Protein AF-T1ANV0-F1 (afdb_monomer)

pLDDT: mean 93.08, std 6.28, range [66.38, 98.62]

InterPro domains:
  IPR008972 Cupredoxin [G3DSA:2.60.40.420] (1-110)
  IPR008972 Cupredoxin [SSF49503] (33-89)

Mean predicted aligned error: 3.32 Å

Radius of gyration: 13.57 Å; Cα contacts (8 Å, |Δi|>4): 272; chains: 1; bounding box: 31×30×36 Å

Nearest PDB structures (foldseek):
  9f8x-assembly1_A  TM=6.770E-01  e=1.799E-01  Marinobacter nauticus
  3qjs-assembly1_B  TM=6.285E-01  e=2.138E-01  Thermus thermophilus HB8
  6y72-assembly1_A  TM=8.049E-01  e=1.012E+00  Stutzerimonas stutzeri
  6y77-assembly1_A  TM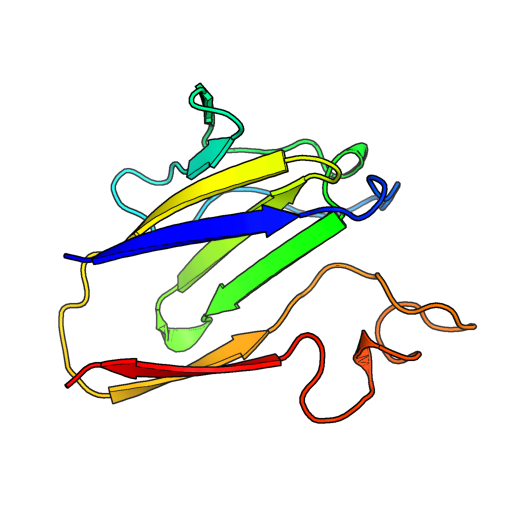=8.082E-01  e=1.350E+00  Stutzerimonas stutzeri
  7aq6-assembly1_A  TM=8.025E-01  e=1.605E+00  Stutzerimonas stutzeri

Foldseek 3Di:
DDKDKDFAAAAFADDPDDPFFFWQFDVCWKAKQNRIDRGDDNSFFQWWKDFPVSRGTGTDGHRTMIMTHHDDPDWDKTKIAIPRLCAPDPGSCCHPPNVPPPPRMDIDGDD

Solvent-accessible surface area (backbone atoms only — not compara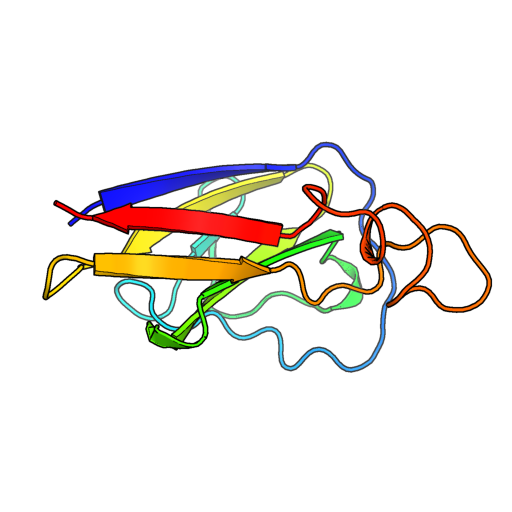ble to full-atom values): 6012 Å² total; per-residue (Å²): 111,49,79,49,78,48,80,36,83,48,70,50,31,84,49,89,83,60,85,43,52,34,29,52,27,61,90,32,32,34,22,52,73,81,44,79,38,47,61,54,65,37,57,40,34,33,40,32,52,29,26,72,96,66,46,27,30,42,74,34,38,28,67,33,41,33,36,39,36,39,71,72,90,68,67,48,75,44,60,33,35,44,81,48,66,65,14,80,47,97,46,26,67,54,20,56,51,46,54,36,90,80,34,62,38,52,74,50,78,44,125

Structure (mmCIF, N/CA/C/O backbone):
data_AF-T1ANV0-F1
#
_entry.id   AF-T1ANV0-F1
#
loop_
_atom_site.group_PDB
_atom_site.id
_atom_site.type_symbol
_atom_site.label_atom_id
_atom_site.label_alt_id
_atom_site.label_comp_id
_atom_site.label_asym_id
_atom_site.label_entity_id
_atom_site.label_seq_id
_atom_site.pdbx_PDB_ins_code
_atom_site.Cartn_x
_atom_site.Cartn_y
_atom_site.Cartn_z
_atom_site.occupancy
_atom_site.B_iso_or_equiv
_atom_site.auth_seq_id
_atom_site.auth_comp_id
_atom_site.auth_asym_id
_atom_site.auth_atom_id
_atom_site.pdbx_PDB_model_num
ATOM 1 N N . ARG A 1 1 ? -9.596 5.572 13.370 1.00 91.31 1 ARG A N 1
ATOM 2 C CA . ARG A 1 1 ? -9.130 6.154 12.091 1.00 91.31 1 ARG A CA 1
ATOM 3 C C . ARG A 1 1 ? -7.652 6.488 12.187 1.00 91.31 1 ARG A C 1
ATOM 5 O O . ARG A 1 1 ? -7.278 7.164 13.137 1.00 91.31 1 ARG A O 1
ATOM 12 N N . VAL A 1 2 ? -6.840 6.052 11.226 1.00 95.50 2 VAL A N 1
ATOM 13 C CA . VAL A 1 2 ? -5.401 6.364 11.156 1.00 95.50 2 VAL A CA 1
ATOM 14 C C . VAL A 1 2 ? -5.028 6.711 9.716 1.00 95.50 2 VAL A C 1
ATOM 16 O O . VAL A 1 2 ? -5.528 6.075 8.787 1.00 95.50 2 VAL A O 1
ATOM 19 N N . VAL A 1 3 ? -4.162 7.712 9.544 1.00 97.19 3 VAL A N 1
ATOM 20 C CA . VAL A 1 3 ? -3.570 8.078 8.252 1.00 97.19 3 VAL A CA 1
ATOM 21 C C . VAL A 1 3 ? -2.150 7.534 8.200 1.00 97.19 3 VAL A C 1
ATOM 23 O O . VAL A 1 3 ? -1.333 7.836 9.067 1.00 97.19 3 VAL A O 1
ATOM 26 N N . PHE A 1 4 ? -1.864 6.748 7.172 1.00 97.75 4 PHE A N 1
ATOM 27 C CA . PHE A 1 4 ? -0.539 6.217 6.889 1.00 97.75 4 PHE A CA 1
ATOM 28 C C . PHE A 1 4 ? 0.131 7.056 5.807 1.00 97.75 4 PHE A C 1
ATOM 30 O O . PHE A 1 4 ? -0.541 7.606 4.935 1.00 97.75 4 PHE A O 1
ATOM 37 N N . THR A 1 5 ? 1.459 7.153 5.870 1.00 98.12 5 THR A N 1
ATOM 38 C CA . THR A 1 5 ? 2.284 7.745 4.812 1.00 98.12 5 THR A CA 1
ATOM 39 C C . THR A 1 5 ? 3.426 6.790 4.496 1.00 98.12 5 THR A C 1
ATOM 41 O O . THR A 1 5 ? 4.191 6.430 5.388 1.00 98.12 5 THR A O 1
ATOM 44 N N . ILE A 1 6 ? 3.539 6.392 3.234 1.00 97.31 6 ILE A N 1
ATOM 45 C CA . ILE A 1 6 ? 4.659 5.625 2.691 1.00 97.31 6 ILE A CA 1
ATOM 46 C C . ILE A 1 6 ? 5.453 6.569 1.793 1.00 97.31 6 ILE A C 1
ATOM 48 O O . ILE A 1 6 ? 4.879 7.305 0.995 1.00 97.31 6 ILE A O 1
ATOM 52 N N . THR A 1 7 ? 6.773 6.582 1.952 1.00 97.81 7 THR A N 1
ATOM 53 C CA . THR A 1 7 ? 7.681 7.275 1.033 1.00 97.81 7 THR A CA 1
ATOM 54 C C . THR A 1 7 ? 8.514 6.233 0.321 1.00 97.81 7 THR A C 1
ATOM 56 O O . THR A 1 7 ? 9.312 5.543 0.952 1.00 97.81 7 THR A O 1
ATOM 59 N N . ASP A 1 8 ? 8.334 6.159 -0.987 1.00 95.75 8 ASP A N 1
ATOM 60 C CA . ASP A 1 8 ? 9.038 5.245 -1.863 1.00 95.75 8 ASP A CA 1
ATOM 61 C C . ASP A 1 8 ? 10.117 5.999 -2.632 1.00 95.75 8 ASP A C 1
ATOM 63 O O . ASP A 1 8 ? 9.847 7.005 -3.296 1.00 95.75 8 ASP A O 1
ATOM 67 N N . ARG A 1 9 ? 11.356 5.528 -2.511 1.00 95.69 9 ARG A N 1
ATOM 68 C CA . ARG A 1 9 ? 12.520 6.114 -3.186 1.00 95.69 9 ARG A CA 1
ATOM 69 C C . ARG A 1 9 ? 13.110 5.181 -4.231 1.00 95.69 9 ARG A C 1
ATOM 71 O O . ARG A 1 9 ? 14.141 5.523 -4.812 1.00 95.69 9 ARG A O 1
ATOM 78 N N . ASP A 1 10 ? 12.470 4.047 -4.477 1.00 92.62 10 ASP A N 1
ATOM 79 C CA . ASP A 1 10 ? 12.939 3.080 -5.449 1.00 92.62 10 ASP A CA 1
ATOM 80 C C . ASP A 1 10 ? 12.452 3.461 -6.850 1.00 92.62 10 ASP A C 1
ATOM 82 O O . ASP A 1 10 ? 11.618 4.354 -7.051 1.00 92.62 10 ASP A O 1
ATOM 86 N N . ALA A 1 11 ? 13.045 2.836 -7.863 1.00 90.06 11 ALA A N 1
ATOM 87 C CA . ALA A 1 11 ? 12.575 2.986 -9.231 1.00 90.06 11 ALA A CA 1
ATOM 88 C C . ALA A 1 11 ? 11.275 2.180 -9.427 1.00 90.06 11 ALA A C 1
ATOM 90 O O . ALA A 1 11 ? 11.150 1.090 -8.865 1.00 90.06 11 ALA A O 1
ATOM 91 N N . PRO A 1 12 ? 10.321 2.665 -10.246 1.00 86.44 12 PRO A N 1
ATOM 92 C CA . PRO A 1 12 ? 9.168 1.867 -10.643 1.00 86.44 12 PRO A CA 1
ATOM 93 C C . PRO A 1 12 ? 9.598 0.539 -11.266 1.00 86.44 12 PRO A C 1
ATOM 95 O O . PRO A 1 12 ? 10.582 0.488 -12.010 1.00 86.44 12 PRO A O 1
ATOM 98 N N . MET A 1 13 ? 8.835 -0.521 -11.010 1.00 81.44 13 MET A N 1
ATOM 99 C CA . MET A 1 13 ? 9.109 -1.833 -11.584 1.00 81.44 13 MET A CA 1
ATOM 100 C C . MET A 1 13 ? 8.118 -2.153 -12.693 1.00 81.44 13 MET A C 1
ATOM 102 O O . MET A 1 13 ? 6.919 -1.898 -12.590 1.00 81.44 13 MET A O 1
ATOM 106 N N . ASN A 1 14 ? 8.615 -2.777 -13.757 1.00 72.00 14 ASN A N 1
ATOM 107 C CA . ASN A 1 14 ? 7.765 -3.273 -14.826 1.00 72.00 14 ASN A CA 1
ATOM 108 C C . ASN A 1 14 ? 7.381 -4.730 -14.551 1.00 72.00 14 ASN A C 1
ATOM 110 O O . ASN A 1 14 ? 8.071 -5.645 -14.996 1.00 72.00 14 ASN A O 1
ATOM 114 N N . TRP A 1 15 ? 6.289 -4.948 -13.815 1.00 80.19 15 TRP A N 1
ATOM 115 C CA . TRP A 1 15 ? 5.716 -6.287 -13.653 1.00 80.19 15 TRP A CA 1
ATOM 116 C C . TRP A 1 15 ? 4.310 -6.369 -14.243 1.00 80.19 15 TRP A C 1
ATOM 118 O O . TRP A 1 15 ? 3.450 -5.514 -14.016 1.00 80.19 15 TRP A O 1
ATOM 128 N N . SER A 1 16 ? 4.069 -7.409 -15.038 1.00 69.62 16 SER A N 1
ATOM 129 C CA . SER A 1 16 ? 2.759 -7.717 -15.608 1.00 69.62 16 SER A CA 1
ATOM 130 C C . SER A 1 16 ? 1.949 -8.580 -14.639 1.00 69.62 16 SER A C 1
ATOM 132 O O . SER A 1 16 ? 2.460 -9.592 -14.169 1.00 69.62 16 SER A O 1
ATOM 134 N N . GLY A 1 17 ? 0.679 -8.232 -14.394 1.00 67.62 17 GLY A N 1
ATOM 135 C CA . GLY A 1 17 ? -0.282 -9.137 -13.736 1.00 67.62 17 GLY A CA 1
ATOM 136 C C . GLY A 1 17 ? -0.819 -8.713 -12.366 1.00 67.62 17 GLY A C 1
ATOM 137 O O . GLY A 1 17 ? -1.567 -9.467 -11.751 1.00 67.62 17 GLY A O 1
ATOM 138 N N . CYS A 1 18 ? -0.499 -7.514 -11.882 1.00 73.00 18 CYS A N 1
ATOM 139 C CA . CYS A 1 18 ? -1.077 -7.015 -10.637 1.00 73.00 18 CYS A CA 1
ATOM 140 C C . CYS A 1 18 ? -2.547 -6.581 -10.829 1.00 73.00 18 CYS A C 1
ATOM 142 O O . CYS A 1 18 ? -2.818 -5.751 -11.702 1.00 73.00 18 CYS A O 1
ATOM 144 N N . PRO A 1 19 ? -3.504 -7.057 -10.001 1.00 66.38 19 PRO A N 1
ATOM 145 C CA . PRO A 1 19 ? -4.875 -6.544 -10.019 1.00 66.38 19 PRO A CA 1
ATOM 146 C C . PRO A 1 19 ? -4.926 -5.063 -9.617 1.00 66.38 19 PRO A C 1
ATOM 148 O O . PRO A 1 19 ? -5.843 -4.363 -10.036 1.00 66.38 19 PRO A O 1
ATOM 151 N N . CYS A 1 20 ? -3.922 -4.597 -8.856 1.00 84.19 20 CYS A N 1
ATOM 152 C CA . CYS A 1 20 ? -3.542 -3.206 -8.583 1.00 84.19 20 CYS A CA 1
ATOM 153 C C . CYS A 1 20 ? -4.690 -2.244 -8.252 1.00 84.19 20 CYS A C 1
ATOM 155 O O . CYS A 1 20 ? -4.643 -1.054 -8.565 1.00 84.19 20 CYS A O 1
ATOM 157 N N . SER A 1 21 ? -5.729 -2.773 -7.618 1.00 93.88 21 SER A N 1
ATOM 158 C CA . SER A 1 21 ? -6.809 -2.003 -7.020 1.00 93.88 21 SER A CA 1
ATOM 159 C C . SER A 1 21 ? -6.478 -1.718 -5.566 1.00 93.88 21 SER A C 1
ATOM 161 O O . SER A 1 21 ? -5.938 -2.584 -4.879 1.00 93.88 21 SER A O 1
ATOM 163 N N . VAL A 1 22 ? -6.820 -0.517 -5.110 1.00 97.06 22 VAL A N 1
ATOM 164 C CA . VAL A 1 22 ? -6.706 -0.156 -3.698 1.00 97.06 22 VAL A CA 1
ATOM 165 C C . VAL A 1 22 ? -7.855 -0.813 -2.930 1.00 97.06 22 VAL A C 1
ATOM 167 O O . VAL A 1 22 ? -9.002 -0.797 -3.380 1.00 97.06 22 VAL A O 1
ATOM 170 N N . GLY A 1 23 ? -7.551 -1.408 -1.780 1.00 97.00 23 GLY A N 1
ATOM 171 C CA . GLY A 1 23 ? -8.503 -2.160 -0.962 1.00 97.00 23 GLY A CA 1
ATOM 172 C C . GLY A 1 23 ? -8.323 -1.889 0.526 1.00 97.00 23 GLY A C 1
ATOM 173 O O . GLY A 1 23 ? -7.245 -1.493 0.964 1.00 97.00 23 GLY A O 1
ATOM 174 N N . GLY A 1 24 ? -9.395 -2.062 1.303 1.00 95.81 24 GLY A N 1
ATOM 175 C CA . GLY A 1 24 ? -9.372 -1.925 2.768 1.00 95.81 24 GLY A CA 1
ATOM 176 C C . GLY A 1 24 ? -9.071 -0.515 3.291 1.00 95.81 24 GLY A C 1
ATOM 177 O O . GLY A 1 24 ? -8.962 -0.317 4.500 1.00 95.81 24 GLY A O 1
ATOM 178 N N . THR A 1 25 ? -8.955 0.477 2.406 1.00 97.69 25 THR A N 1
ATOM 179 C CA . THR A 1 25 ? -8.813 1.891 2.757 1.00 97.69 25 THR A CA 1
ATOM 180 C C . THR A 1 25 ? -10.168 2.597 2.759 1.00 97.69 25 THR A C 1
ATOM 182 O O . THR A 1 25 ? -11.151 2.136 2.168 1.00 97.69 25 THR A O 1
ATOM 185 N N . LEU A 1 26 ? -10.232 3.759 3.407 1.00 97.38 26 LEU A N 1
ATOM 186 C CA . LEU A 1 26 ? -11.407 4.620 3.391 1.00 97.38 26 LEU A CA 1
ATOM 187 C C . LEU A 1 26 ? -11.746 5.028 1.950 1.00 97.38 26 LEU A C 1
ATOM 189 O O . LEU A 1 26 ? -10.981 5.734 1.298 1.00 97.38 26 LEU A O 1
ATOM 193 N N . GLY A 1 27 ? -12.910 4.589 1.468 1.00 96.69 27 GLY A N 1
ATOM 194 C CA . GLY A 1 27 ? -13.384 4.877 0.113 1.00 96.69 27 GLY A CA 1
ATOM 195 C C . GLY A 1 27 ? -12.703 4.069 -0.997 1.00 96.69 27 GLY A C 1
ATOM 196 O O . GLY A 1 27 ? -12.979 4.335 -2.162 1.00 96.69 27 GLY A O 1
ATOM 197 N N . GLY A 1 28 ? -11.839 3.098 -0.667 1.00 97.38 28 GLY A N 1
ATOM 198 C CA . GLY A 1 28 ? -11.114 2.306 -1.669 1.00 97.38 28 GLY A CA 1
ATOM 199 C C . GLY A 1 28 ? -10.141 3.143 -2.502 1.00 97.38 28 GLY A C 1
ATOM 200 O O . GLY A 1 28 ? -9.978 2.896 -3.696 1.00 97.38 28 GLY A O 1
ATOM 201 N N . ILE A 1 29 ? -9.545 4.166 -1.884 1.00 98.25 29 ILE A N 1
ATOM 202 C CA . ILE A 1 29 ? -8.573 5.058 -2.516 1.00 98.25 29 ILE A CA 1
ATOM 203 C C . ILE A 1 29 ? -7.291 5.198 -1.693 1.00 98.25 29 ILE A C 1
ATOM 205 O O . ILE A 1 29 ? -7.274 5.001 -0.475 1.00 98.25 29 ILE A O 1
ATOM 209 N N . GLU A 1 30 ? -6.225 5.584 -2.377 1.00 98.25 30 GLU A N 1
ATOM 210 C CA . GLU A 1 30 ? -4.988 6.121 -1.814 1.00 98.25 30 GLU A CA 1
ATOM 211 C C . GLU A 1 30 ? -4.653 7.438 -2.531 1.00 98.25 30 GLU A C 1
ATOM 213 O O . GLU A 1 30 ? -5.170 7.723 -3.611 1.00 98.25 30 GLU A O 1
ATOM 218 N N . TYR A 1 31 ? -3.805 8.264 -1.932 1.00 98.50 31 TYR A N 1
ATOM 219 C CA . TYR A 1 31 ? -3.327 9.514 -2.507 1.00 98.50 31 TYR A CA 1
ATOM 220 C C . TYR A 1 31 ? -1.863 9.355 -2.889 1.00 98.50 31 TYR A C 1
ATOM 222 O O . TYR A 1 31 ? -1.012 9.260 -2.010 1.00 98.50 31 TYR A O 1
ATOM 230 N N . ILE A 1 32 ? -1.566 9.377 -4.184 1.00 97.94 32 ILE A N 1
ATOM 231 C CA . ILE A 1 32 ? -0.198 9.360 -4.709 1.00 97.94 32 ILE A CA 1
ATOM 232 C C . ILE A 1 32 ? 0.193 10.802 -5.003 1.00 97.94 32 ILE A C 1
ATOM 234 O O . ILE A 1 32 ? -0.419 11.450 -5.854 1.00 97.94 32 ILE A O 1
ATOM 238 N N . ASN A 1 33 ? 1.192 11.325 -4.292 1.00 97.81 33 ASN A N 1
ATOM 239 C CA . ASN A 1 33 ? 1.646 12.713 -4.420 1.00 97.81 33 ASN A CA 1
ATOM 240 C C . ASN A 1 33 ? 0.476 13.722 -4.338 1.00 97.81 33 ASN A C 1
ATOM 242 O O . ASN A 1 33 ? 0.412 14.691 -5.091 1.00 97.81 33 ASN A O 1
ATOM 246 N N . GLY A 1 34 ? -0.492 13.452 -3.454 1.00 97.50 34 GLY A N 1
ATOM 247 C CA . GLY A 1 34 ? -1.694 14.271 -3.256 1.00 97.50 34 GLY A CA 1
ATOM 248 C C . GLY A 1 34 ? -2.855 14.002 -4.225 1.00 97.50 34 GLY A C 1
ATOM 249 O O . GLY A 1 34 ? -3.937 14.549 -4.028 1.00 97.50 34 GLY A O 1
ATOM 250 N N . THR A 1 35 ? -2.685 13.142 -5.233 1.00 98.00 35 THR A N 1
ATOM 251 C CA . THR A 1 35 ? -3.748 12.787 -6.190 1.00 98.00 35 THR A CA 1
ATOM 252 C C . THR A 1 35 ? -4.437 11.491 -5.778 1.00 98.00 35 THR A C 1
ATOM 254 O O . THR A 1 35 ? -3.778 10.463 -5.643 1.00 98.00 35 THR A O 1
ATOM 257 N N . SER A 1 36 ? -5.761 11.518 -5.604 1.00 98.06 36 SER A N 1
ATOM 258 C CA . SER A 1 36 ? -6.541 10.329 -5.241 1.00 98.06 36 SER A CA 1
ATOM 259 C C . SER A 1 36 ? -6.644 9.334 -6.397 1.00 98.06 36 SER A C 1
ATOM 261 O O . SER A 1 36 ? -7.065 9.706 -7.495 1.00 98.06 36 SER A O 1
ATOM 263 N N . VAL A 1 37 ? -6.362 8.062 -6.12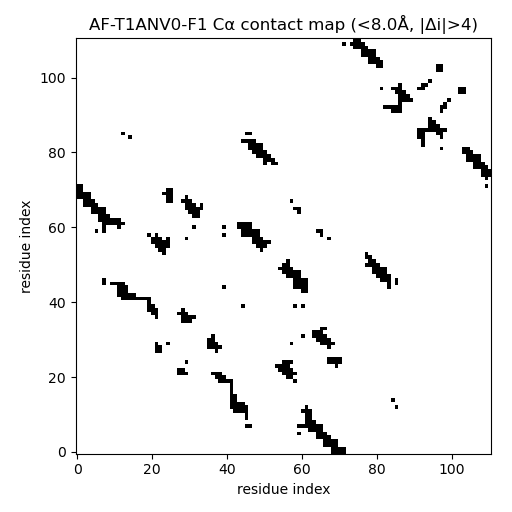9 1.00 97.62 37 VAL A N 1
ATOM 264 C CA . VAL A 1 37 ? -6.511 6.953 -7.075 1.00 97.62 37 VAL A CA 1
ATOM 265 C C . VAL A 1 37 ? -7.134 5.739 -6.385 1.00 97.62 37 VAL A C 1
ATOM 267 O O . VAL A 1 37 ? -6.918 5.515 -5.200 1.00 97.62 37 VAL A O 1
ATOM 270 N N . GLY A 1 38 ? -7.890 4.932 -7.131 1.00 97.12 38 GLY A N 1
ATOM 271 C CA . GLY A 1 38 ? -8.353 3.603 -6.686 1.00 97.12 38 GLY A CA 1
ATOM 272 C C . GLY A 1 38 ? -7.673 2.443 -7.424 1.00 97.12 38 GLY A C 1
ATOM 273 O O . GLY A 1 38 ? -7.968 1.272 -7.180 1.00 97.12 38 GLY A O 1
ATOM 274 N N . ARG A 1 39 ? -6.791 2.761 -8.377 1.00 94.62 39 ARG A N 1
ATOM 275 C CA . ARG A 1 39 ? -6.050 1.798 -9.193 1.00 94.62 39 ARG A CA 1
ATOM 276 C C . ARG A 1 39 ? -4.735 2.413 -9.653 1.00 94.62 39 ARG A C 1
ATOM 278 O O . ARG A 1 39 ? -4.725 3.560 -10.095 1.00 94.62 39 ARG A O 1
ATOM 285 N N . VAL A 1 40 ? -3.669 1.619 -9.638 1.00 91.88 40 VAL A N 1
ATOM 286 C CA . VAL A 1 40 ? -2.343 2.013 -10.135 1.00 91.88 40 VAL A CA 1
ATOM 287 C C . VAL A 1 40 ? -1.928 1.088 -11.283 1.00 91.88 40 VAL A C 1
ATOM 289 O O . VAL A 1 40 ? -2.110 -0.120 -11.181 1.00 91.88 40 VAL A O 1
ATOM 292 N N 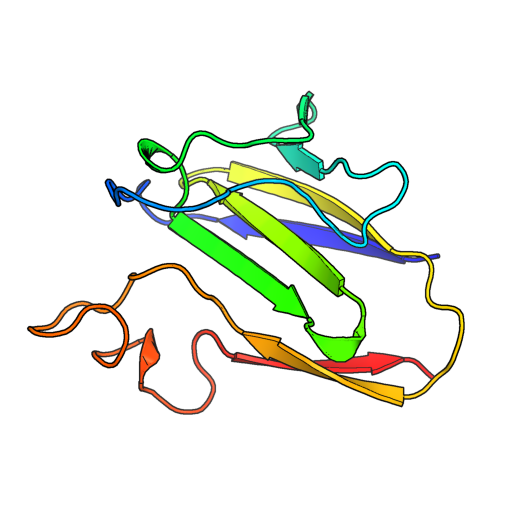. PRO A 1 41 ? -1.389 1.588 -12.405 1.00 88.88 41 PRO A N 1
ATOM 293 C CA . PRO A 1 41 ? -0.825 0.716 -13.433 1.00 88.88 41 PRO A CA 1
ATOM 294 C C . PRO A 1 41 ? 0.321 -0.127 -12.869 1.00 88.88 41 PRO A C 1
ATOM 296 O O . PRO A 1 41 ? 1.200 0.404 -12.193 1.00 88.88 41 PRO A O 1
ATOM 299 N N . SER A 1 42 ? 0.350 -1.426 -13.173 1.00 87.38 42 SER A N 1
ATOM 300 C CA . SER A 1 42 ? 1.361 -2.333 -12.615 1.00 87.38 42 SER A CA 1
ATOM 301 C C . SER A 1 42 ? 2.790 -1.935 -12.991 1.00 87.38 42 SER A C 1
ATOM 303 O O . SER A 1 42 ? 3.688 -2.094 -12.176 1.00 87.38 42 SER A O 1
ATOM 305 N N . SER A 1 43 ? 2.982 -1.323 -14.164 1.00 85.94 43 SER A N 1
ATOM 306 C CA . SER A 1 43 ? 4.263 -0.774 -14.634 1.00 85.94 43 SER A CA 1
ATOM 307 C C . SER A 1 43 ? 4.846 0.336 -13.756 1.00 85.94 43 SER A C 1
ATOM 309 O O . SER A 1 43 ? 5.997 0.720 -13.947 1.00 85.94 43 SER A O 1
ATOM 311 N N . ASN A 1 44 ? 4.043 0.901 -12.853 1.00 88.44 44 ASN A N 1
ATOM 312 C CA . ASN A 1 44 ? 4.448 2.012 -12.002 1.00 88.44 44 ASN A CA 1
ATOM 313 C C . ASN A 1 44 ? 4.713 1.575 -10.556 1.00 88.44 44 ASN A C 1
ATOM 315 O O . ASN A 1 44 ? 5.309 2.344 -9.808 1.00 88.44 44 ASN A O 1
ATOM 319 N N . VAL A 1 45 ? 4.271 0.378 -10.153 1.00 91.81 45 VAL A N 1
ATOM 320 C CA . VAL A 1 45 ? 4.331 -0.103 -8.765 1.00 91.81 45 VAL A CA 1
ATOM 321 C C . VAL A 1 45 ? 5.738 -0.605 -8.443 1.00 91.81 45 VAL A C 1
ATOM 323 O O . VAL A 1 45 ? 6.237 -1.503 -9.115 1.00 91.81 45 VAL A O 1
ATOM 326 N N . ALA A 1 46 ? 6.365 -0.038 -7.413 1.00 93.19 46 ALA A N 1
ATOM 327 C CA . ALA A 1 46 ? 7.639 -0.502 -6.868 1.00 93.19 46 ALA A CA 1
ATOM 328 C C . ALA A 1 46 ? 7.427 -1.448 -5.680 1.00 93.19 46 ALA A C 1
ATOM 330 O O . ALA A 1 46 ? 8.030 -2.513 -5.621 1.00 93.19 46 ALA A O 1
ATOM 331 N N . HIS A 1 47 ? 6.497 -1.117 -4.785 1.00 94.44 47 HIS A N 1
ATOM 332 C CA . HIS A 1 47 ? 6.151 -1.951 -3.634 1.00 94.44 47 HIS A CA 1
ATOM 333 C C . HIS A 1 47 ? 4.646 -1.989 -3.406 1.00 94.44 47 HIS A C 1
ATOM 335 O O . HIS A 1 47 ? 3.875 -1.249 -4.017 1.00 94.44 47 HIS A O 1
ATOM 341 N N . THR A 1 48 ? 4.208 -2.844 -2.493 1.00 94.75 48 THR A N 1
ATOM 342 C CA . THR A 1 48 ? 2.850 -2.803 -1.958 1.00 94.75 48 THR A CA 1
ATOM 343 C C . THR A 1 48 ? 2.882 -2.894 -0.441 1.00 94.75 48 THR A C 1
ATOM 345 O O . THR A 1 48 ? 3.836 -3.394 0.156 1.00 94.75 48 THR A O 1
ATOM 348 N N . PHE A 1 49 ? 1.817 -2.412 0.187 1.00 96.38 49 PHE A N 1
ATOM 349 C CA . PHE A 1 49 ? 1.564 -2.616 1.602 1.00 96.38 49 PHE A CA 1
ATOM 350 C C . PHE A 1 49 ? 0.240 -3.362 1.739 1.00 96.38 49 PHE A C 1
ATOM 352 O O . PHE A 1 49 ? -0.839 -2.788 1.561 1.00 96.38 49 PHE A O 1
ATOM 359 N N . ASN A 1 50 ? 0.331 -4.667 1.996 1.00 95.94 50 ASN A N 1
ATOM 360 C CA . ASN A 1 50 ? -0.828 -5.537 2.128 1.00 95.94 50 ASN A CA 1
ATOM 361 C C . ASN A 1 50 ? -0.968 -6.025 3.564 1.00 95.94 50 ASN A C 1
ATOM 363 O O . ASN A 1 50 ? -0.019 -6.578 4.108 1.00 95.94 50 ASN A O 1
ATOM 367 N N . ILE A 1 51 ? -2.168 -5.890 4.131 1.00 96.94 51 ILE A N 1
ATOM 368 C CA . ILE A 1 51 ? -2.574 -6.535 5.386 1.00 96.94 51 ILE A CA 1
ATOM 369 C C . ILE A 1 51 ? -3.773 -7.434 5.061 1.00 96.94 51 ILE A C 1
ATOM 371 O O . ILE A 1 51 ? -4.904 -6.936 5.041 1.00 96.94 51 ILE A O 1
ATOM 375 N N . PRO A 1 52 ? -3.555 -8.732 4.775 1.00 95.75 52 PRO A N 1
ATOM 376 C CA . PRO A 1 52 ? -4.618 -9.639 4.339 1.00 95.75 52 PRO A CA 1
ATOM 377 C C . PRO A 1 52 ? -5.807 -9.701 5.303 1.00 95.75 52 PRO A C 1
ATOM 379 O O . PRO A 1 52 ? -6.948 -9.584 4.863 1.00 95.75 52 PRO A O 1
ATOM 382 N N . ASP A 1 53 ? -5.543 -9.775 6.609 1.00 95.81 53 ASP A N 1
ATOM 383 C CA . ASP A 1 53 ? -6.575 -9.889 7.653 1.00 95.81 53 ASP A CA 1
ATOM 384 C C . ASP A 1 53 ? -7.524 -8.684 7.709 1.00 95.81 53 ASP A C 1
ATOM 386 O O . ASP A 1 53 ? -8.663 -8.797 8.158 1.00 95.81 53 ASP A O 1
ATOM 390 N N . LEU A 1 54 ? -7.064 -7.525 7.233 1.00 95.25 54 LEU A N 1
ATOM 391 C CA . LEU A 1 54 ? -7.850 -6.292 7.177 1.00 95.25 54 LEU A CA 1
ATOM 392 C C . LEU A 1 54 ? -8.347 -5.969 5.763 1.00 95.25 54 LEU A C 1
ATOM 394 O O . LEU A 1 54 ? -9.006 -4.950 5.562 1.00 95.25 54 LEU A O 1
ATOM 398 N N . GLY A 1 55 ? -7.995 -6.789 4.769 1.00 95.25 55 GLY A N 1
ATOM 399 C CA . GLY A 1 55 ? -8.244 -6.503 3.358 1.00 95.25 55 GLY A CA 1
ATOM 400 C C . GLY A 1 55 ? -7.536 -5.244 2.847 1.00 95.25 55 GLY A C 1
ATOM 401 O O . GLY A 1 55 ? -7.911 -4.730 1.793 1.00 95.25 55 GLY A O 1
ATOM 402 N N . VAL A 1 56 ? -6.540 -4.724 3.579 1.00 96.81 56 VAL A N 1
ATOM 403 C CA . VAL A 1 56 ? -5.778 -3.542 3.161 1.00 96.81 56 VAL A CA 1
ATOM 404 C C . VAL A 1 56 ? -4.852 -3.943 2.024 1.00 96.81 56 VAL A C 1
ATOM 406 O O . VAL A 1 56 ? -4.048 -4.867 2.155 1.00 96.81 56 VAL A O 1
ATOM 409 N N . GLN A 1 57 ? -4.961 -3.224 0.916 1.00 96.62 57 GLN A N 1
ATOM 410 C CA . GLN A 1 57 ? -4.115 -3.350 -0.258 1.00 96.62 57 GLN A CA 1
ATOM 411 C C . GLN A 1 57 ? -3.819 -1.947 -0.773 1.00 96.62 57 GLN A C 1
ATOM 413 O O . GLN A 1 57 ? -4.698 -1.282 -1.313 1.00 96.62 57 GLN A O 1
ATOM 418 N N . VAL A 1 58 ? -2.579 -1.511 -0.589 1.00 97.44 58 VAL A N 1
ATOM 419 C CA . VAL A 1 58 ? -2.085 -0.190 -0.993 1.00 97.44 58 VAL A CA 1
ATOM 420 C C . VAL A 1 58 ? -0.893 -0.393 -1.911 1.00 97.44 58 VAL A C 1
ATOM 422 O O . VAL A 1 58 ? -0.076 -1.296 -1.695 1.00 97.44 58 VAL A O 1
ATOM 425 N N . LEU A 1 59 ? -0.810 0.423 -2.952 1.00 95.62 59 LEU A N 1
ATOM 426 C CA . LEU A 1 59 ? 0.240 0.355 -3.950 1.00 95.62 59 LEU A CA 1
ATOM 427 C C . LEU A 1 59 ? 1.235 1.478 -3.669 1.00 95.62 59 LEU A C 1
ATOM 429 O O . LEU 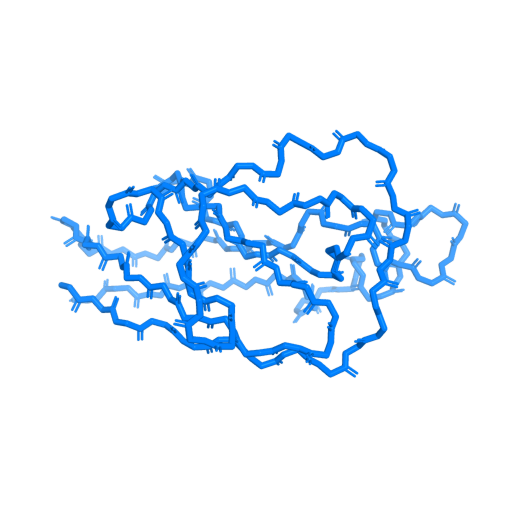A 1 59 ? 0.864 2.590 -3.314 1.00 95.62 59 LEU A O 1
ATOM 433 N N . SER A 1 60 ? 2.517 1.184 -3.835 1.00 95.50 60 SER A N 1
ATOM 434 C CA . SER A 1 60 ? 3.602 2.139 -3.661 1.00 95.50 60 SER A CA 1
ATOM 435 C C . SER A 1 60 ? 4.320 2.295 -4.997 1.00 95.50 60 SER A C 1
ATOM 437 O O . SER A 1 60 ? 5.160 1.463 -5.348 1.00 95.50 60 SER A O 1
ATOM 439 N N . PRO A 1 61 ? 3.936 3.281 -5.826 1.00 94.69 61 PRO A N 1
ATOM 440 C CA . PRO A 1 61 ? 4.688 3.590 -7.027 1.00 94.69 61 PRO A CA 1
ATOM 441 C C . PRO A 1 61 ? 6.107 4.050 -6.699 1.00 94.69 61 PRO A C 1
ATOM 443 O O . PRO A 1 61 ? 6.322 4.730 -5.695 1.00 94.69 61 PRO A O 1
ATOM 446 N N . GLY A 1 62 ? 7.059 3.759 -7.581 1.00 93.69 62 GLY A N 1
ATOM 447 C CA . GLY A 1 62 ? 8.422 4.267 -7.413 1.00 93.69 62 GLY A CA 1
ATOM 448 C C . GLY A 1 62 ? 8.464 5.799 -7.436 1.00 93.69 62 GLY A C 1
ATOM 449 O O . GLY A 1 62 ? 7.695 6.434 -8.162 1.00 93.69 62 GLY A O 1
ATOM 450 N N . GLN A 1 63 ? 9.374 6.390 -6.659 1.00 95.69 63 GLN A N 1
ATOM 451 C CA . GLN A 1 63 ? 9.530 7.847 -6.513 1.00 95.69 63 GLN A CA 1
ATOM 452 C C . GLN A 1 63 ? 8.225 8.565 -6.121 1.00 95.69 63 GLN A C 1
ATOM 454 O O . GLN A 1 63 ? 7.820 9.548 -6.751 1.00 95.69 63 GLN A O 1
ATOM 459 N N . SER A 1 64 ? 7.535 8.071 -5.092 1.00 96.62 64 SER A N 1
ATOM 460 C CA . SER A 1 64 ? 6.247 8.628 -4.679 1.00 96.62 64 SER A CA 1
ATOM 461 C C . SER A 1 64 ? 6.076 8.734 -3.167 1.00 96.62 64 SER A C 1
ATOM 463 O O . SER A 1 64 ? 6.744 8.068 -2.377 1.00 96.62 64 SER A O 1
ATOM 465 N N . VAL A 1 65 ? 5.154 9.605 -2.763 1.00 98.31 65 VAL A N 1
ATOM 466 C CA . VAL A 1 65 ? 4.590 9.628 -1.416 1.00 98.31 65 VAL A CA 1
ATOM 467 C C . VAL A 1 65 ? 3.146 9.161 -1.513 1.00 98.31 65 VAL A C 1
ATOM 469 O O . VAL A 1 65 ? 2.330 9.805 -2.176 1.00 98.31 65 VAL A O 1
ATOM 472 N N . VAL A 1 66 ? 2.835 8.057 -0.841 1.00 98.38 66 VAL A N 1
ATOM 473 C CA . VAL A 1 66 ? 1.491 7.481 -0.797 1.00 98.38 66 VAL A CA 1
ATOM 474 C C . VAL A 1 66 ? 0.880 7.722 0.570 1.00 98.38 66 VAL A C 1
ATOM 476 O O . VAL A 1 66 ? 1.478 7.390 1.592 1.00 98.38 66 VAL A O 1
ATOM 479 N N . GLN A 1 67 ? -0.325 8.282 0.595 1.00 98.62 67 GLN A N 1
ATOM 480 C CA . GLN A 1 67 ? -1.116 8.426 1.810 1.00 98.62 67 GLN A CA 1
ATOM 481 C C . GLN A 1 67 ? -2.431 7.674 1.687 1.00 98.62 67 GLN A C 1
ATOM 483 O O . GLN A 1 67 ? -3.111 7.744 0.670 1.00 98.62 67 GLN A O 1
ATOM 488 N N . PHE A 1 68 ? -2.830 6.984 2.744 1.00 98.44 68 PHE A N 1
ATOM 489 C CA . PHE A 1 68 ? -4.106 6.281 2.783 1.00 98.44 68 PHE A CA 1
ATOM 490 C C . PHE A 1 68 ? -4.648 6.262 4.204 1.00 98.44 68 PHE A C 1
ATOM 492 O O . PHE A 1 68 ? -3.915 6.421 5.181 1.00 98.44 68 PHE A O 1
ATOM 499 N N . THR A 1 69 ? -5.960 6.096 4.315 1.00 98.38 69 THR A N 1
ATOM 500 C CA . THR A 1 69 ? -6.652 6.081 5.604 1.00 98.38 69 THR A CA 1
ATOM 501 C C . THR A 1 69 ? -7.263 4.713 5.833 1.00 98.38 69 THR A C 1
ATOM 503 O O . THR A 1 69 ? -7.920 4.185 4.939 1.00 98.38 69 THR A O 1
ATOM 506 N N . VAL A 1 70 ? -7.085 4.164 7.033 1.00 97.44 70 VAL A N 1
ATOM 507 C CA . VAL A 1 70 ? -7.734 2.921 7.471 1.00 97.44 70 VAL A CA 1
ATOM 508 C C . VAL A 1 70 ? -8.546 3.200 8.734 1.00 97.44 70 VAL A C 1
ATOM 510 O O . VAL A 1 70 ? -8.089 3.878 9.665 1.00 97.44 70 VAL A O 1
ATOM 513 N N . ASP A 1 71 ? -9.767 2.675 8.764 1.00 95.81 71 ASP A N 1
ATOM 514 C CA . ASP A 1 71 ? -10.626 2.676 9.943 1.00 95.81 71 ASP A CA 1
ATOM 515 C C . ASP A 1 71 ? -10.570 1.293 10.604 1.00 95.81 71 ASP A C 1
ATOM 517 O O . ASP A 1 71 ? -11.261 0.363 10.202 1.00 95.81 71 ASP A O 1
ATOM 521 N N . PHE A 1 72 ? -9.718 1.156 11.622 1.00 94.81 72 PHE A N 1
ATOM 522 C CA . PHE A 1 72 ? -9.655 -0.055 12.440 1.00 94.81 72 PHE A CA 1
ATOM 523 C C . PHE A 1 72 ? -10.894 -0.163 13.331 1.00 94.81 72 PHE A C 1
ATOM 525 O O . PHE A 1 72 ? -11.250 0.792 14.024 1.00 94.81 72 PHE A O 1
ATOM 532 N N . THR A 1 73 ? -11.533 -1.331 13.317 1.00 91.25 73 THR A N 1
ATOM 533 C CA . THR A 1 73 ? -12.748 -1.620 14.098 1.00 91.25 73 THR A CA 1
ATOM 534 C C . THR A 1 73 ? -12.475 -2.440 15.357 1.00 91.25 73 THR A C 1
ATOM 536 O O . THR A 1 73 ? -13.359 -2.574 16.197 1.00 91.25 73 THR A O 1
ATOM 539 N N . HIS A 1 74 ? -11.267 -2.988 15.495 1.00 92.00 74 HIS A N 1
ATOM 540 C CA . HIS A 1 74 ? -10.838 -3.796 16.630 1.00 92.00 74 HIS A CA 1
ATOM 541 C C . HIS A 1 74 ? -9.319 -3.696 16.826 1.00 92.00 74 HIS A C 1
ATOM 543 O O . HIS A 1 74 ? -8.578 -3.395 15.888 1.00 92.00 74 HIS A O 1
ATOM 549 N N . ALA A 1 75 ? -8.880 -3.939 18.060 1.00 96.00 75 ALA A N 1
ATOM 550 C CA . ALA A 1 75 ? -7.472 -4.060 18.422 1.00 96.00 75 ALA A CA 1
ATOM 551 C C . ALA A 1 75 ? -6.909 -5.426 17.990 1.00 96.00 75 ALA A C 1
ATOM 553 O O . ALA A 1 75 ? -7.654 -6.397 17.844 1.00 96.00 75 ALA A O 1
ATOM 554 N N . GLY A 1 76 ? -5.592 -5.509 17.808 1.00 96.56 76 GLY A N 1
ATOM 555 C CA . GLY A 1 76 ? -4.907 -6.733 17.398 1.00 96.56 76 GLY A CA 1
ATOM 556 C C . GLY A 1 76 ? -3.530 -6.480 16.793 1.00 96.56 76 GLY A C 1
ATOM 557 O O . GLY A 1 76 ? -3.112 -5.337 16.603 1.00 96.56 76 GLY A O 1
ATOM 558 N N . THR A 1 77 ? -2.829 -7.565 16.474 1.00 98.06 77 THR A N 1
ATOM 559 C CA . THR A 1 77 ? -1.575 -7.537 15.714 1.00 98.06 77 THR A CA 1
ATOM 560 C C . THR A 1 77 ? -1.807 -8.210 14.370 1.00 98.06 77 THR A C 1
ATOM 562 O O . THR A 1 77 ? -2.214 -9.367 14.323 1.00 98.06 77 THR A O 1
ATOM 565 N N . PHE A 1 78 ? -1.526 -7.490 13.290 1.00 96.69 78 PHE A N 1
ATOM 566 C CA . PHE A 1 78 ? -1.779 -7.919 11.920 1.00 96.69 78 PHE A CA 1
ATOM 567 C C . PHE A 1 78 ? -0.465 -7.986 11.149 1.00 96.69 78 PHE A C 1
ATOM 569 O O . PHE A 1 78 ? 0.335 -7.048 11.200 1.00 96.69 78 PHE A O 1
ATOM 576 N N . ALA A 1 79 ? -0.234 -9.080 10.429 1.00 96.94 79 ALA A N 1
ATOM 577 C CA . ALA A 1 79 ? 0.930 -9.198 9.562 1.00 96.94 79 ALA A CA 1
ATOM 578 C C . ALA A 1 79 ? 0.734 -8.369 8.287 1.00 96.94 79 ALA A C 1
ATOM 580 O O . ALA A 1 79 ? -0.345 -8.375 7.692 1.00 96.94 79 ALA A O 1
ATOM 581 N N . TRP A 1 80 ? 1.792 -7.691 7.851 1.00 96.25 80 TRP A N 1
ATOM 582 C CA . TRP A 1 80 ? 1.840 -7.037 6.553 1.00 96.25 80 TRP A CA 1
ATOM 583 C C . TRP A 1 80 ? 2.958 -7.612 5.686 1.00 96.25 80 TRP A C 1
ATOM 585 O O . TRP A 1 80 ? 3.970 -8.109 6.190 1.00 96.25 80 TRP A O 1
ATOM 595 N N . MET A 1 81 ? 2.772 -7.545 4.372 1.00 95.19 81 MET A N 1
ATOM 596 C CA . MET A 1 81 ? 3.776 -7.955 3.391 1.00 95.19 81 MET A CA 1
ATOM 597 C C . MET A 1 81 ? 3.660 -7.169 2.089 1.00 95.19 81 MET A C 1
ATOM 599 O O . MET A 1 81 ? 2.573 -6.737 1.699 1.00 95.19 81 MET A O 1
ATOM 603 N N . CYS A 1 82 ? 4.794 -6.988 1.424 1.00 94.00 82 CYS A N 1
ATOM 604 C CA . CYS A 1 82 ? 4.852 -6.593 0.029 1.00 94.00 82 CYS A CA 1
ATOM 605 C C . CYS A 1 82 ? 4.526 -7.809 -0.839 1.00 94.00 82 CYS A C 1
ATOM 607 O O . CYS A 1 82 ? 4.924 -8.931 -0.535 1.00 94.00 82 CYS A O 1
ATOM 609 N N . MET A 1 83 ? 3.816 -7.573 -1.934 1.00 91.31 83 MET A N 1
ATOM 610 C CA . MET A 1 83 ? 3.479 -8.578 -2.940 1.00 91.31 83 MET A CA 1
ATOM 611 C C . MET A 1 83 ? 4.126 -8.268 -4.294 1.00 91.31 83 MET A C 1
ATOM 613 O O . MET A 1 83 ? 3.976 -9.050 -5.233 1.00 91.31 83 MET A O 1
ATOM 617 N N . ALA A 1 84 ? 4.820 -7.131 -4.414 1.00 91.62 84 ALA A N 1
ATOM 618 C CA . ALA A 1 84 ? 5.543 -6.761 -5.620 1.00 91.62 84 ALA A CA 1
ATOM 619 C C . ALA A 1 84 ? 6.838 -7.596 -5.758 1.00 91.62 84 ALA A C 1
ATOM 621 O O . ALA A 1 84 ? 7.494 -7.877 -4.757 1.00 91.62 84 ALA A O 1
ATOM 622 N N . PRO A 1 85 ? 7.234 -7.993 -6.978 1.00 91.06 85 PRO A N 1
ATOM 623 C CA . PRO A 1 85 ? 8.368 -8.865 -7.249 1.00 91.06 85 PRO A CA 1
ATOM 624 C C . PRO A 1 85 ? 9.647 -8.021 -7.260 1.00 91.06 85 PRO A C 1
ATOM 626 O O . PRO A 1 85 ? 10.262 -7.822 -8.305 1.00 91.06 85 PRO A O 1
ATOM 629 N N . CYS A 1 86 ? 10.011 -7.458 -6.108 1.00 90.31 86 CYS A N 1
ATOM 630 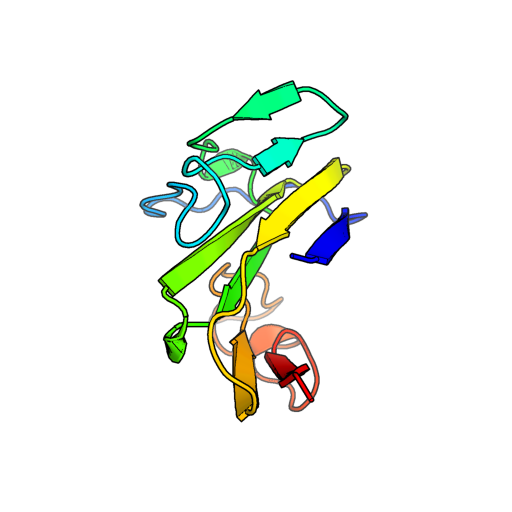C CA . CYS A 1 86 ? 11.148 -6.546 -5.960 1.00 90.31 86 CYS A CA 1
ATOM 631 C C . CYS A 1 86 ? 12.448 -7.234 -5.508 1.00 90.31 86 CYS A C 1
ATOM 633 O O . CYS A 1 86 ? 13.397 -6.563 -5.105 1.00 90.31 86 CYS A O 1
ATOM 635 N N . GLY A 1 87 ? 12.522 -8.568 -5.570 1.00 91.06 87 GLY A N 1
ATOM 636 C CA . GLY A 1 87 ? 13.741 -9.331 -5.305 1.00 91.06 87 GLY A CA 1
ATOM 637 C C . GLY A 1 87 ? 14.782 -9.205 -6.427 1.00 91.06 87 GLY A C 1
ATOM 638 O O . GLY A 1 87 ? 14.455 -9.292 -7.606 1.00 91.06 87 GLY A O 1
ATOM 639 N N . ALA A 1 88 ? 16.060 -9.067 -6.067 1.00 90.31 88 ALA A N 1
ATOM 640 C CA . ALA A 1 88 ? 17.172 -8.823 -6.997 1.00 90.31 88 ALA A CA 1
ATOM 641 C C . ALA A 1 88 ? 17.825 -10.100 -7.580 1.00 90.31 88 ALA A C 1
ATOM 643 O O . ALA A 1 88 ? 18.973 -10.062 -8.023 1.00 90.31 88 ALA A O 1
ATOM 644 N N . GLY A 1 89 ? 17.141 -11.246 -7.542 1.00 88.00 89 GLY A N 1
ATOM 645 C CA . GLY A 1 89 ? 17.703 -12.546 -7.928 1.00 88.00 89 GLY A CA 1
ATOM 646 C C . GLY A 1 89 ? 16.857 -13.301 -8.950 1.00 88.00 89 GLY A C 1
ATOM 647 O O . GLY A 1 89 ? 15.998 -12.728 -9.611 1.00 88.00 89 GLY A O 1
ATOM 648 N N . ALA A 1 90 ? 17.133 -14.601 -9.096 1.00 90.44 90 ALA A N 1
ATOM 649 C CA . ALA A 1 90 ? 16.518 -15.442 -10.127 1.00 90.44 90 ALA A CA 1
ATOM 650 C C . ALA A 1 90 ? 14.990 -15.556 -9.988 1.00 90.44 90 ALA A C 1
ATOM 652 O O . ALA A 1 90 ? 14.287 -15.618 -10.993 1.00 90.44 90 ALA A O 1
ATOM 653 N N . ASP A 1 91 ? 14.493 -15.568 -8.750 1.00 91.94 91 ASP A N 1
ATOM 654 C CA . ASP A 1 91 ? 13.066 -15.490 -8.444 1.00 91.94 91 ASP A CA 1
ATOM 655 C C . ASP A 1 91 ? 12.782 -14.172 -7.707 1.00 91.94 91 ASP A C 1
ATOM 657 O O . ASP A 1 91 ? 13.198 -14.020 -6.552 1.00 91.94 91 ASP A O 1
ATOM 661 N N . PRO A 1 92 ? 12.086 -13.210 -8.328 1.00 89.62 92 PRO A N 1
ATOM 662 C CA . PRO A 1 92 ? 11.893 -11.888 -7.750 1.00 89.62 92 PRO A C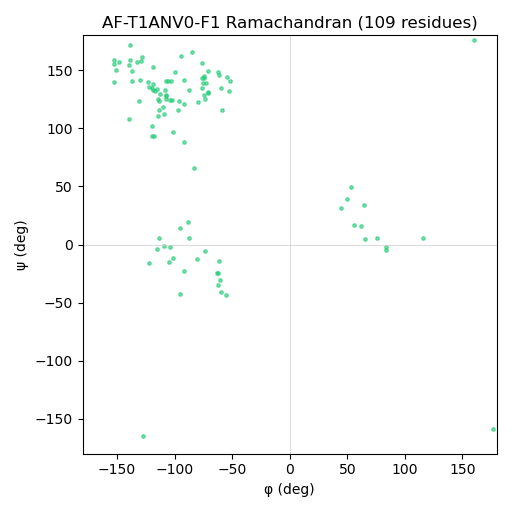A 1
ATOM 663 C C . PRO A 1 92 ? 10.894 -11.864 -6.578 1.00 89.62 92 PRO A C 1
ATOM 665 O O . PRO A 1 92 ? 10.760 -10.830 -5.925 1.00 89.62 92 PRO A O 1
ATOM 668 N N . TYR A 1 93 ? 10.220 -12.979 -6.273 1.00 89.81 93 TYR A N 1
ATOM 669 C CA . TYR A 1 93 ? 9.332 -13.104 -5.110 1.00 89.81 93 TYR A CA 1
ATOM 670 C C . TYR A 1 93 ? 10.037 -13.631 -3.860 1.00 89.81 93 TYR A C 1
ATOM 672 O O . TYR A 1 93 ? 9.562 -13.408 -2.750 1.00 89.81 93 TYR A O 1
ATOM 680 N N . THR A 1 94 ? 11.158 -14.334 -4.023 1.00 91.56 94 THR A N 1
ATOM 681 C CA . THR A 1 94 ? 11.876 -14.982 -2.912 1.00 91.56 94 THR A CA 1
ATOM 682 C C . THR A 1 94 ? 13.322 -14.522 -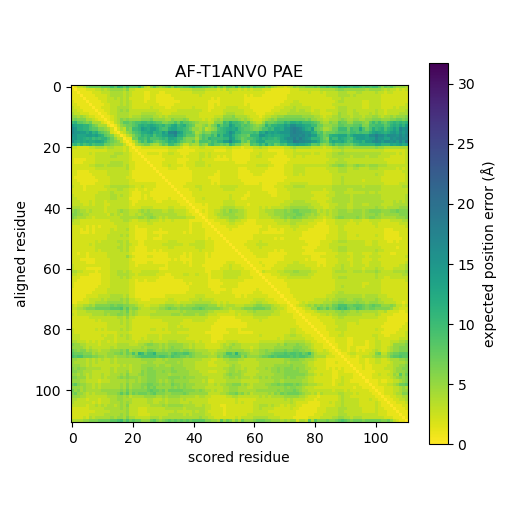2.787 1.00 91.56 94 THR A C 1
ATOM 684 O O . THR A 1 94 ? 13.946 -14.705 -1.746 1.00 91.56 94 THR A O 1
ATOM 687 N N . SER A 1 95 ? 13.878 -13.878 -3.810 1.00 94.75 95 SER A N 1
ATOM 688 C CA . SER A 1 95 ? 15.227 -13.321 -3.731 1.00 94.75 95 SER A CA 1
ATOM 689 C C . SER A 1 95 ? 15.259 -12.100 -2.805 1.00 94.75 95 SER A C 1
ATOM 691 O O . SER A 1 95 ? 14.272 -11.365 -2.732 1.00 94.75 95 SER A O 1
ATOM 693 N N . PRO A 1 96 ? 16.380 -11.826 -2.112 1.00 92.56 96 PRO A N 1
ATOM 694 C CA . PRO A 1 96 ? 16.525 -10.622 -1.300 1.00 92.56 96 PRO A CA 1
ATOM 695 C C . PRO A 1 96 ? 16.175 -9.342 -2.085 1.00 92.56 96 PRO A C 1
ATOM 697 O O . PRO A 1 96 ? 16.545 -9.243 -3.257 1.00 92.56 96 PRO A O 1
ATOM 700 N N . PRO A 1 97 ? 15.496 -8.357 -1.470 1.00 92.44 97 PRO A N 1
ATOM 701 C CA . PRO A 1 97 ? 15.092 -8.323 -0.063 1.00 92.44 97 PRO A CA 1
ATOM 702 C C . PRO A 1 97 ? 13.823 -9.131 0.268 1.00 92.44 97 PRO A C 1
ATOM 704 O O . PRO A 1 97 ? 13.577 -9.362 1.444 1.00 92.44 97 PRO A O 1
ATOM 707 N N . MET A 1 98 ? 13.045 -9.593 -0.715 1.00 92.31 98 MET A N 1
ATOM 708 C CA . MET A 1 98 ? 11.731 -10.222 -0.488 1.00 92.31 98 MET A CA 1
ATOM 709 C C . MET A 1 98 ? 11.776 -11.484 0.384 1.00 92.31 98 MET A C 1
ATOM 711 O O . MET A 1 98 ? 10.928 -11.660 1.252 1.00 92.31 98 MET A O 1
ATOM 715 N N . GLY A 1 99 ? 12.774 -12.352 0.193 1.00 90.44 99 GLY A N 1
ATOM 716 C CA . GLY A 1 99 ? 12.946 -13.554 1.024 1.00 90.44 99 GLY A CA 1
ATOM 717 C C . GLY A 1 99 ? 13.764 -13.349 2.296 1.00 90.44 99 GLY A C 1
ATOM 718 O O . GLY A 1 99 ? 14.073 -14.326 2.978 1.00 90.44 99 GLY A O 1
ATOM 719 N N . THR A 1 100 ? 14.160 -12.115 2.617 1.00 93.38 100 THR A N 1
ATOM 720 C CA . THR A 1 100 ? 14.970 -11.831 3.805 1.00 93.38 100 THR A CA 1
ATOM 721 C C . THR A 1 100 ? 14.054 -11.511 4.991 1.00 93.38 100 THR A C 1
ATOM 723 O O . THR A 1 100 ? 13.312 -10.531 4.929 1.00 93.38 100 THR A O 1
ATOM 726 N N . PRO A 1 101 ? 14.110 -12.265 6.109 1.00 89.06 101 PRO A N 1
ATOM 727 C CA . PRO A 1 101 ? 13.298 -11.972 7.288 1.00 89.06 101 PRO A CA 1
ATOM 728 C C . PRO A 1 101 ? 13.448 -10.522 7.766 1.00 89.06 101 PRO A C 1
ATOM 730 O O . PRO A 1 101 ? 14.561 -10.021 7.914 1.00 89.06 101 PRO A O 1
ATOM 733 N N . GLY A 1 102 ? 12.317 -9.859 8.018 1.00 88.56 102 GLY A N 1
ATOM 734 C CA . GLY A 1 102 ? 12.269 -8.455 8.446 1.00 88.56 102 GLY A CA 1
ATOM 735 C C . GLY A 1 102 ? 12.337 -7.427 7.311 1.00 88.56 102 GLY A C 1
ATOM 736 O O . GLY A 1 102 ? 12.230 -6.233 7.579 1.00 88.56 102 GLY A O 1
ATOM 737 N N . TYR A 1 103 ? 12.475 -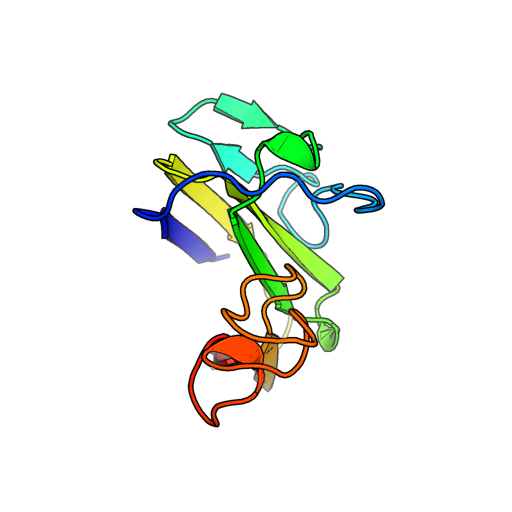7.863 6.058 1.00 92.81 103 TYR A N 1
ATOM 738 C CA . TYR A 1 103 ? 12.369 -7.006 4.881 1.00 92.81 103 TYR A CA 1
ATOM 739 C C . TYR A 1 103 ? 11.065 -7.288 4.150 1.00 92.81 103 TYR A C 1
ATOM 741 O O . TYR A 1 103 ? 10.650 -8.437 4.043 1.00 92.81 103 TYR A O 1
ATOM 749 N N . MET A 1 104 ? 10.419 -6.234 3.641 1.00 94.62 104 MET A N 1
ATOM 750 C CA . MET A 1 104 ? 9.177 -6.343 2.861 1.00 94.62 104 MET A CA 1
ATOM 751 C C . MET A 1 104 ? 8.041 -7.090 3.581 1.00 94.62 104 MET A C 1
ATOM 753 O O . MET A 1 104 ? 7.057 -7.491 2.968 1.00 94.62 104 MET A O 1
ATOM 757 N N . THR A 1 105 ? 8.154 -7.243 4.898 1.00 95.25 105 THR A N 1
ATOM 758 C CA . THR A 1 105 ? 7.164 -7.844 5.780 1.00 95.25 105 THR A CA 1
ATOM 759 C C . THR A 1 105 ? 7.310 -7.263 7.179 1.00 95.25 105 THR A C 1
ATOM 761 O O . THR A 1 105 ? 8.372 -6.762 7.554 1.00 95.25 105 THR A O 1
ATOM 764 N N . GLY A 1 106 ? 6.254 -7.353 7.976 1.00 95.12 106 GLY A N 1
ATOM 765 C CA . GLY A 1 106 ? 6.293 -6.967 9.374 1.00 95.12 106 GLY A CA 1
ATOM 766 C C . GLY A 1 106 ? 4.930 -7.087 10.030 1.00 95.12 106 GLY A C 1
ATOM 767 O O . GLY A 1 106 ? 4.051 -7.805 9.558 1.00 95.12 106 GLY A O 1
ATOM 768 N N . THR A 1 107 ? 4.752 -6.371 11.135 1.00 96.12 107 THR A N 1
ATOM 769 C CA . THR A 1 107 ? 3.511 -6.388 11.914 1.00 96.12 107 THR A CA 1
ATOM 770 C C . THR A 1 107 ? 3.023 -4.979 12.213 1.00 96.12 107 THR A C 1
ATOM 772 O O . THR A 1 107 ? 3.821 -4.100 12.539 1.00 96.12 107 THR A O 1
ATOM 775 N N . LEU A 1 108 ? 1.709 -4.784 12.158 1.00 94.75 108 LEU A N 1
ATOM 776 C CA . LEU A 1 108 ? 1.007 -3.608 12.655 1.00 94.75 108 LEU A CA 1
ATOM 777 C C . LEU A 1 108 ? 0.245 -3.993 13.924 1.00 94.75 108 LEU A C 1
ATOM 779 O O . LEU A 1 108 ? -0.582 -4.899 13.881 1.00 94.75 108 LEU A O 1
ATOM 783 N N . THR A 1 109 ? 0.475 -3.280 15.022 1.00 96.62 109 THR A N 1
ATOM 784 C CA . THR A 1 109 ? -0.291 -3.459 16.261 1.00 96.62 109 THR A CA 1
ATOM 785 C C . THR A 1 109 ? -1.228 -2.278 16.473 1.00 96.62 109 THR A C 1
ATOM 787 O O . THR A 1 109 ? -0.801 -1.124 16.437 1.00 96.62 109 THR A O 1
ATOM 790 N N . VAL A 1 110 ? -2.501 -2.582 16.712 1.00 95.19 110 VAL A N 1
ATOM 791 C CA . VAL A 1 110 ? -3.567 -1.641 17.065 1.00 95.19 110 VAL A CA 1
ATOM 792 C C . VAL A 1 110 ? -4.004 -1.962 18.492 1.00 95.19 110 VAL A C 1
ATOM 794 O O . VAL A 1 110 ? -4.323 -3.116 18.778 1.00 95.19 110 VAL A O 1
ATOM 797 N N . GLY A 1 111 ? -3.983 -0.964 19.376 1.00 90.88 111 GLY A N 1
ATOM 798 C CA . GLY A 1 111 ? -4.357 -1.078 20.791 1.00 90.88 111 GLY A CA 1
ATOM 799 C C . GLY A 1 111 ? -5.571 -0.244 21.153 1.00 90.88 111 GLY A C 1
ATOM 800 O O . GLY A 1 111 ? -5.931 0.649 20.351 1.00 90.88 111 GLY A O 1
#

Sequence (111 aa):
RVVFTITDRDAPMNWSGCPCSVGGTLGGIEYINGTSVGRVPSSNVAHTFNIPDLGVQVLSPGQSVVQFTVDFTHAGTFAWMCMAPCGAGADPYTSPPMGTPGYMTGTLTVG

Secondary structure (DSSP, 8-state):
-EEEEEEE-SPP---S----B-BSSGGG-EEETTEEESB--GGGEEEEEEEGGGTEEEEEETTEEEEEEE---S-EEEEEE--S---SSSSTTTSTTTTSTTSSEEEEEE-

Organism: NCBI:txid410659